Protein AF-A0A9Q0LF88-F1 (afdb_monomer_lite)

Structure (mmCIF, N/CA/C/O backbone):
data_AF-A0A9Q0LF88-F1
#
_entry.id   AF-A0A9Q0LF88-F1
#
loop_
_atom_site.group_PDB
_atom_site.id
_atom_site.type_symbol
_atom_site.label_atom_id
_atom_site.label_alt_id
_atom_site.label_comp_id
_atom_site.label_asym_id
_atom_site.label_entity_id
_atom_site.label_seq_id
_atom_site.pdbx_PDB_ins_code
_atom_site.Cartn_x
_atom_site.Cartn_y
_atom_site.Cartn_z
_atom_site.occupancy
_atom_site.B_iso_or_equiv
_atom_site.auth_seq_id
_atom_site.auth_comp_id
_atom_site.auth_asym_id
_atom_site.auth_atom_id
_atom_site.pdbx_PDB_model_num
ATOM 1 N N . MET A 1 1 ? 42.245 -40.726 -17.531 1.00 39.12 1 MET A N 1
ATOM 2 C CA . MET A 1 1 ? 41.963 -39.572 -16.646 1.00 39.12 1 MET A CA 1
ATOM 3 C C . MET A 1 1 ? 42.494 -38.343 -17.365 1.00 39.12 1 MET A C 1
ATOM 5 O O . MET A 1 1 ? 43.700 -38.264 -17.501 1.00 39.12 1 MET A O 1
ATOM 9 N N . GLN A 1 2 ? 41.727 -37.448 -17.981 1.00 46.88 2 GLN A N 1
ATOM 10 C CA . GLN A 1 2 ? 40.385 -36.903 -17.725 1.00 46.88 2 GLN A CA 1
ATOM 11 C C . GLN A 1 2 ? 39.626 -36.895 -19.078 1.00 46.88 2 GLN A C 1
ATOM 13 O O . GLN A 1 2 ? 40.116 -36.323 -20.041 1.00 46.88 2 GLN A O 1
ATOM 18 N N . PHE A 1 3 ? 38.680 -37.799 -19.339 1.00 40.72 3 PHE A N 1
ATOM 19 C CA . PHE A 1 3 ? 37.224 -37.593 -19.233 1.00 40.72 3 PHE A CA 1
ATOM 20 C C . PHE A 1 3 ? 36.725 -36.155 -19.499 1.00 40.72 3 PHE A C 1
ATOM 22 O O . PHE A 1 3 ? 36.744 -35.330 -18.598 1.00 40.72 3 PHE A O 1
ATOM 29 N N . LEU A 1 4 ? 36.318 -35.941 -20.760 1.00 36.25 4 LEU A N 1
ATOM 30 C CA . LEU A 1 4 ? 35.064 -35.349 -21.269 1.00 36.25 4 LEU A CA 1
ATOM 31 C C . LEU A 1 4 ? 34.545 -33.995 -20.737 1.00 36.25 4 LEU A C 1
ATOM 33 O O . LEU A 1 4 ? 34.452 -33.743 -19.544 1.00 36.25 4 LEU A O 1
ATOM 37 N N . ASP A 1 5 ? 34.094 -33.199 -21.712 1.00 45.06 5 ASP A N 1
ATOM 38 C CA . ASP A 1 5 ? 33.133 -32.097 -21.633 1.00 45.06 5 ASP A CA 1
ATOM 39 C C . ASP A 1 5 ? 33.536 -30.838 -20.860 1.00 45.06 5 ASP A C 1
ATOM 41 O O . ASP A 1 5 ? 32.973 -30.480 -19.830 1.00 45.06 5 ASP A O 1
ATOM 45 N N . LYS A 1 6 ? 34.349 -30.001 -21.518 1.00 45.09 6 LYS A N 1
ATOM 46 C CA . LYS A 1 6 ? 33.957 -28.587 -21.586 1.00 45.09 6 LYS A CA 1
ATOM 47 C C . LYS A 1 6 ? 32.816 -28.478 -22.591 1.00 45.09 6 LYS A C 1
ATOM 49 O O . LYS A 1 6 ? 33.017 -28.039 -23.721 1.00 45.09 6 LYS A O 1
ATOM 54 N N . ALA A 1 7 ? 31.620 -28.885 -22.174 1.00 43.72 7 ALA A N 1
ATOM 55 C CA . ALA A 1 7 ? 30.432 -28.258 -22.713 1.00 43.72 7 ALA A CA 1
ATOM 56 C C . ALA A 1 7 ? 30.603 -26.769 -22.403 1.00 43.72 7 ALA A C 1
ATOM 58 O O . ALA A 1 7 ? 30.532 -26.341 -21.251 1.00 43.72 7 ALA A O 1
ATOM 59 N N . HIS A 1 8 ? 30.941 -25.990 -23.426 1.00 46.81 8 HIS A N 1
ATOM 60 C CA . HIS A 1 8 ? 30.653 -24.573 -23.408 1.00 46.81 8 HIS A CA 1
ATOM 61 C C . HIS A 1 8 ? 29.132 -24.488 -23.316 1.00 46.81 8 HIS A C 1
ATOM 63 O O . HIS A 1 8 ? 28.439 -24.576 -24.324 1.00 46.81 8 HIS A O 1
ATOM 69 N N . VAL A 1 9 ? 28.619 -24.452 -22.089 1.00 48.09 9 VAL A N 1
ATOM 70 C CA . VAL A 1 9 ? 27.259 -24.005 -21.833 1.00 48.09 9 VAL A CA 1
ATOM 71 C C . VAL A 1 9 ? 27.310 -22.520 -22.167 1.00 48.09 9 VAL A C 1
ATOM 73 O O . VAL A 1 9 ? 28.058 -21.801 -21.501 1.00 48.09 9 VAL A O 1
ATOM 76 N N . PRO A 1 10 ? 26.619 -22.049 -23.216 1.00 46.28 10 PRO A N 1
ATOM 77 C CA . PRO A 1 10 ? 26.507 -20.623 -23.434 1.00 46.28 10 PRO A CA 1
ATOM 78 C C . PRO A 1 10 ? 25.761 -20.076 -22.217 1.00 46.28 10 PRO A C 1
ATOM 80 O O . PRO A 1 10 ? 24.571 -20.329 -22.049 1.00 46.28 10 PRO A O 1
ATOM 83 N N . THR A 1 11 ? 26.464 -19.375 -21.331 1.00 56.53 11 THR A N 1
ATOM 84 C CA . THR A 1 11 ? 25.844 -18.654 -20.208 1.00 56.53 11 THR A CA 1
ATOM 85 C C . THR A 1 11 ? 25.140 -17.379 -20.684 1.00 56.53 11 THR A C 1
ATOM 87 O O . THR A 1 11 ? 24.628 -16.615 -19.878 1.00 56.53 11 THR A O 1
ATOM 90 N N . GLU A 1 12 ? 25.095 -17.141 -21.994 1.00 48.16 12 GLU A N 1
ATOM 91 C CA . GLU A 1 12 ? 24.442 -15.991 -22.598 1.00 48.16 12 GLU A CA 1
ATOM 92 C C . GLU A 1 12 ? 23.398 -16.467 -23.604 1.00 48.16 12 GLU A C 1
ATOM 94 O O . GLU A 1 12 ? 23.685 -16.742 -24.769 1.00 48.16 12 GLU A O 1
ATOM 99 N N . ILE A 1 13 ? 22.138 -16.481 -23.167 1.00 53.06 13 ILE A N 1
ATOM 100 C CA . ILE A 1 13 ? 21.090 -15.987 -24.055 1.00 53.06 13 ILE A CA 1
ATOM 101 C C . ILE A 1 13 ? 21.292 -14.472 -24.071 1.00 53.06 13 ILE A C 1
ATOM 103 O O . ILE A 1 13 ? 20.820 -13.760 -23.187 1.00 53.06 13 ILE A O 1
ATOM 107 N N . GLN A 1 14 ? 22.080 -13.995 -25.034 1.00 47.34 14 GLN A N 1
ATOM 108 C CA . GLN A 1 14 ? 22.302 -12.576 -25.283 1.00 47.34 14 GLN A CA 1
ATOM 109 C C . GLN A 1 14 ? 20.949 -11.927 -25.618 1.00 47.34 14 GLN A C 1
ATOM 111 O O . GLN A 1 14 ? 20.488 -11.983 -26.756 1.00 47.34 14 GLN A O 1
ATOM 116 N N . GLY A 1 15 ? 20.274 -11.381 -24.601 1.00 45.09 15 GLY A N 1
ATOM 117 C CA . GLY A 1 15 ? 19.007 -10.670 -24.772 1.00 45.09 15 GLY A CA 1
ATOM 118 C C . GLY A 1 15 ? 18.140 -10.445 -23.528 1.00 45.09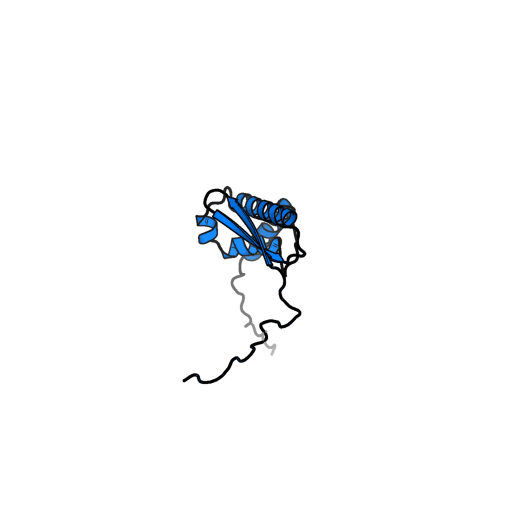 15 GLY A C 1
ATOM 119 O O . GLY A 1 15 ? 17.232 -9.630 -23.628 1.00 45.09 15 GLY A O 1
ATOM 120 N N . TRP A 1 16 ? 18.366 -11.120 -22.389 1.00 46.19 16 TRP A N 1
ATOM 121 C CA . TRP A 1 16 ? 17.401 -11.077 -21.267 1.00 46.19 16 TRP A CA 1
ATOM 122 C C . TRP A 1 16 ? 18.022 -11.125 -19.860 1.00 46.19 16 TRP A C 1
ATOM 124 O O . TRP A 1 16 ? 17.544 -11.857 -18.997 1.00 46.19 16 TRP A O 1
ATOM 134 N N . THR A 1 17 ? 19.073 -10.354 -19.584 1.00 55.44 17 THR A N 1
ATOM 135 C CA . THR A 1 17 ? 19.369 -9.981 -18.190 1.00 55.44 17 THR A CA 1
ATOM 136 C C . THR A 1 17 ? 18.788 -8.596 -17.968 1.00 55.44 17 THR A C 1
ATOM 138 O O . THR A 1 17 ? 19.468 -7.594 -18.164 1.00 55.44 17 THR A O 1
ATOM 141 N N . THR A 1 18 ? 17.495 -8.518 -17.662 1.00 64.19 18 THR A N 1
ATOM 142 C CA . THR A 1 18 ? 16.939 -7.277 -17.124 1.00 64.19 18 THR A CA 1
ATOM 143 C C . THR A 1 18 ? 17.658 -7.022 -15.806 1.00 64.19 18 THR A C 1
ATOM 145 O O . THR A 1 18 ? 17.646 -7.874 -14.914 1.00 64.19 18 THR A O 1
ATOM 148 N N . ASP A 1 19 ? 18.376 -5.907 -15.721 1.00 85.38 19 ASP A N 1
ATOM 149 C CA . ASP A 1 19 ? 19.097 -5.518 -14.517 1.00 85.38 19 ASP A CA 1
ATOM 150 C C . ASP A 1 19 ? 18.064 -5.162 -13.439 1.00 85.38 19 ASP A C 1
ATOM 152 O O . ASP A 1 19 ? 17.531 -4.058 -13.389 1.00 85.38 19 ASP A O 1
ATOM 156 N N . ILE A 1 20 ? 17.733 -6.128 -12.585 1.00 90.56 20 ILE A N 1
ATOM 157 C CA . ILE A 1 20 ? 16.769 -5.946 -11.498 1.00 90.56 20 ILE A CA 1
ATOM 158 C C . ILE A 1 20 ? 17.424 -5.168 -10.353 1.00 90.56 20 ILE A C 1
ATOM 160 O O . ILE A 1 20 ? 18.556 -5.450 -9.951 1.00 90.56 20 ILE A O 1
ATOM 164 N N . LYS A 1 21 ? 16.683 -4.224 -9.772 1.00 93.12 21 LYS A N 1
ATOM 165 C CA . LYS A 1 21 ? 17.087 -3.432 -8.608 1.00 93.12 21 LYS A CA 1
ATOM 166 C C . LYS A 1 21 ? 16.164 -3.697 -7.422 1.00 93.12 21 LYS A C 1
ATOM 168 O O . LYS A 1 21 ? 14.958 -3.879 -7.578 1.00 93.12 21 LYS A O 1
ATOM 173 N N . PHE A 1 22 ? 16.736 -3.667 -6.220 1.00 95.75 22 PHE A N 1
ATOM 174 C CA . PHE A 1 22 ? 15.994 -3.715 -4.962 1.00 95.75 22 PHE A CA 1
ATOM 175 C C . PHE A 1 22 ? 15.956 -2.321 -4.351 1.00 95.75 22 PHE A C 1
ATOM 177 O O . PHE A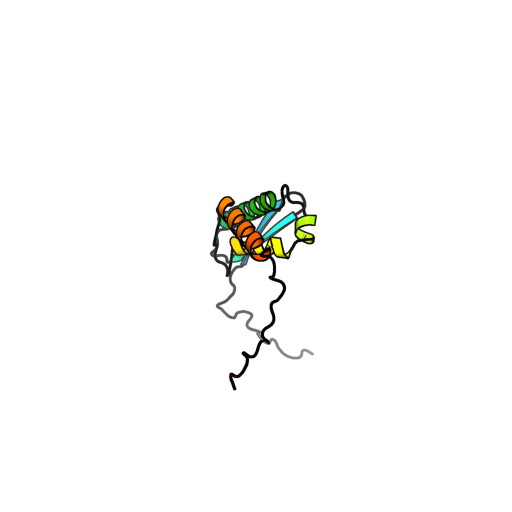 1 22 ? 17.001 -1.750 -4.034 1.00 95.75 22 PHE A O 1
ATOM 184 N N . VAL A 1 23 ? 14.756 -1.794 -4.149 1.00 97.31 23 VAL A N 1
ATOM 185 C CA . VAL A 1 23 ? 14.531 -0.528 -3.454 1.00 97.31 23 VAL A CA 1
ATOM 186 C C . VAL A 1 23 ? 13.837 -0.841 -2.147 1.00 97.31 23 VAL A C 1
ATOM 188 O O . VAL A 1 23 ? 12.813 -1.515 -2.134 1.00 97.31 23 VAL A O 1
ATOM 191 N N . TYR A 1 24 ? 14.396 -0.386 -1.032 1.00 98.06 24 TYR A N 1
ATOM 192 C CA . TYR A 1 24 ? 13.833 -0.693 0.274 1.00 98.06 24 TYR A CA 1
ATOM 193 C C . TYR A 1 24 ? 13.923 0.474 1.244 1.00 98.06 24 TYR A C 1
ATOM 195 O O . TYR A 1 24 ? 14.799 1.334 1.140 1.00 98.06 24 TYR A O 1
ATOM 203 N N . ARG A 1 25 ? 13.020 0.478 2.225 1.00 97.94 25 ARG A N 1
ATOM 204 C CA . ARG A 1 25 ? 13.015 1.426 3.341 1.00 97.94 25 ARG A CA 1
ATOM 205 C C . ARG A 1 25 ? 12.652 0.707 4.636 1.00 97.94 25 ARG A C 1
ATOM 207 O O . ARG A 1 25 ? 11.819 -0.197 4.649 1.00 97.94 25 ARG A O 1
ATOM 214 N N . HIS A 1 26 ? 13.318 1.104 5.715 1.00 97.00 26 HIS A N 1
ATOM 215 C CA . HIS A 1 26 ? 13.103 0.562 7.051 1.00 97.00 26 HIS A CA 1
ATOM 216 C C . HIS A 1 26 ? 12.168 1.476 7.851 1.00 97.00 26 HIS A C 1
ATOM 218 O O . HIS A 1 26 ? 12.451 2.668 7.975 1.00 97.00 26 HIS A O 1
ATOM 224 N N . PHE A 1 27 ? 11.097 0.914 8.411 1.00 95.50 27 PHE A N 1
ATOM 225 C CA . PHE A 1 27 ? 10.140 1.599 9.280 1.00 95.50 27 PHE A CA 1
ATOM 226 C C . PHE A 1 27 ? 9.988 0.816 10.582 1.00 95.50 27 PHE A C 1
ATOM 228 O O . PHE A 1 27 ? 9.501 -0.311 10.570 1.00 95.50 27 PHE A O 1
ATOM 235 N N . ALA A 1 28 ? 10.399 1.421 11.699 1.00 92.81 28 ALA A N 1
ATOM 236 C CA . ALA A 1 28 ? 10.428 0.800 13.025 1.00 92.81 28 ALA A CA 1
ATOM 237 C C . ALA A 1 28 ? 11.163 -0.557 13.055 1.00 92.81 28 ALA A C 1
ATOM 239 O O . ALA A 1 28 ? 12.379 -0.581 13.226 1.00 92.81 28 ALA A O 1
ATOM 240 N N . THR A 1 29 ? 10.427 -1.656 12.920 1.00 92.94 29 THR A N 1
ATOM 241 C CA . THR A 1 29 ? 10.871 -3.061 12.971 1.00 92.94 29 THR A CA 1
ATOM 242 C C . THR A 1 29 ? 10.724 -3.774 11.618 1.00 92.94 29 THR A C 1
ATOM 244 O O . THR A 1 29 ? 11.108 -4.938 11.490 1.00 92.94 29 THR A O 1
ATOM 247 N N . LEU A 1 30 ? 10.165 -3.100 10.605 1.00 94.88 30 LEU A N 1
ATOM 248 C CA . LEU A 1 30 ? 9.790 -3.665 9.312 1.00 94.88 30 LEU A CA 1
ATOM 249 C C . LEU A 1 30 ? 10.657 -3.122 8.173 1.00 94.88 30 LEU A C 1
ATOM 251 O O . LEU A 1 30 ? 10.966 -1.931 8.096 1.00 94.88 30 LEU A O 1
ATOM 255 N N . TYR A 1 31 ? 10.990 -4.003 7.230 1.00 96.94 31 TYR A N 1
ATOM 256 C CA . TYR A 1 31 ? 11.590 -3.638 5.949 1.00 96.94 31 TYR A CA 1
ATOM 257 C C . TYR A 1 31 ? 10.560 -3.788 4.834 1.00 96.94 31 TYR A C 1
ATOM 259 O O . TYR A 1 31 ? 10.055 -4.883 4.596 1.00 96.94 31 TYR A O 1
ATOM 267 N N . PHE A 1 32 ? 10.306 -2.697 4.115 1.00 97.19 32 PHE A N 1
ATOM 268 C CA . PHE A 1 32 ? 9.491 -2.692 2.904 1.00 97.19 32 PHE A CA 1
ATOM 269 C C . PHE A 1 32 ? 10.430 -2.719 1.706 1.00 97.19 32 PHE A C 1
ATOM 271 O O . PHE A 1 32 ? 11.296 -1.851 1.599 1.00 97.19 32 PHE A O 1
ATOM 278 N N . ILE A 1 33 ? 10.298 -3.732 0.848 1.00 97.38 33 ILE A N 1
ATOM 279 C CA . ILE A 1 33 ? 11.224 -4.007 -0.257 1.00 97.38 33 ILE A CA 1
ATOM 280 C C . ILE A 1 33 ? 10.420 -4.150 -1.544 1.00 97.38 33 ILE A C 1
ATOM 282 O O . ILE A 1 33 ? 9.546 -5.008 -1.637 1.00 97.38 33 ILE A O 1
ATOM 286 N N . PHE A 1 34 ? 10.734 -3.322 -2.532 1.00 96.50 34 PHE A N 1
ATOM 287 C CA . PHE A 1 34 ? 10.187 -3.382 -3.880 1.00 96.50 34 PHE A CA 1
ATOM 288 C C . PHE A 1 34 ? 11.286 -3.833 -4.840 1.00 96.50 34 PHE A C 1
ATOM 290 O O . PHE A 1 34 ? 12.448 -3.430 -4.727 1.00 96.50 34 PHE A O 1
ATOM 297 N N . VAL A 1 35 ? 10.908 -4.690 -5.784 1.00 95.50 35 VAL A N 1
ATOM 298 C CA . VAL A 1 35 ? 11.791 -5.208 -6.829 1.00 95.50 35 VAL A CA 1
ATOM 299 C C . VAL A 1 35 ? 11.368 -4.561 -8.136 1.00 95.50 35 VAL A C 1
ATOM 301 O O . VAL A 1 35 ? 10.230 -4.737 -8.561 1.00 95.50 35 VAL A O 1
ATOM 304 N N . ILE A 1 36 ? 12.267 -3.793 -8.742 1.00 94.75 36 ILE A N 1
ATOM 305 C CA . ILE A 1 36 ? 11.979 -2.998 -9.938 1.00 94.75 36 ILE A CA 1
ATOM 306 C C . ILE A 1 36 ? 12.976 -3.318 -11.047 1.00 94.75 36 ILE A C 1
ATOM 308 O O . ILE A 1 36 ? 14.077 -3.808 -10.782 1.00 94.75 36 ILE A O 1
ATOM 312 N N . ASP A 1 37 ? 12.603 -3.031 -12.289 1.00 93.12 37 ASP A N 1
ATOM 313 C CA . ASP A 1 37 ? 13.552 -3.068 -13.399 1.00 93.12 37 ASP A CA 1
ATOM 314 C C . ASP A 1 37 ? 14.475 -1.839 -13.371 1.00 93.12 37 ASP A C 1
ATOM 316 O O . ASP A 1 37 ? 14.158 -0.789 -12.810 1.00 93.12 37 ASP A O 1
ATOM 320 N N . SER A 1 38 ? 15.629 -1.959 -14.013 1.00 90.94 38 SER A N 1
ATOM 321 C CA . SER A 1 38 ? 16.607 -0.896 -14.221 1.00 90.94 38 SER A CA 1
ATOM 322 C C . SER A 1 38 ? 16.048 0.367 -14.872 1.00 90.94 38 SER A C 1
ATOM 324 O O . SER A 1 38 ? 16.617 1.439 -14.647 1.00 90.94 38 SER A O 1
ATOM 326 N N . SER A 1 39 ? 14.962 0.249 -15.646 1.00 91.94 39 SER A N 1
ATOM 327 C CA . SER A 1 39 ? 14.259 1.371 -16.272 1.00 91.94 39 SER A CA 1
ATOM 328 C C . SER A 1 39 ? 13.481 2.237 -15.284 1.00 91.94 39 SER A C 1
ATOM 330 O O . SER A 1 39 ? 13.188 3.390 -15.597 1.00 91.94 39 SER A O 1
ATOM 332 N N . GLU A 1 40 ? 13.133 1.697 -14.117 1.00 94.12 40 GLU A N 1
ATOM 333 C CA . GLU A 1 40 ? 12.326 2.390 -13.122 1.00 94.12 40 GLU A CA 1
ATOM 334 C C . GLU A 1 40 ? 13.168 3.304 -12.226 1.00 94.12 40 GLU A C 1
ATOM 336 O O . GLU A 1 40 ? 14.360 3.092 -11.978 1.00 94.12 40 GLU A O 1
ATOM 341 N N . SER A 1 41 ? 12.520 4.349 -11.712 1.00 95.44 41 SER A N 1
ATOM 342 C CA . SER A 1 41 ? 13.158 5.311 -10.815 1.00 95.44 41 SER A CA 1
ATOM 343 C C . SER A 1 41 ? 13.207 4.783 -9.383 1.00 95.44 41 SER A C 1
ATOM 345 O O . SER A 1 41 ? 12.172 4.530 -8.760 1.00 95.44 41 SER A O 1
ATOM 347 N N . GLU A 1 42 ? 14.411 4.706 -8.813 1.00 96.44 42 GLU A N 1
ATOM 348 C CA . GLU A 1 42 ? 14.609 4.338 -7.406 1.00 96.44 42 GLU A CA 1
ATOM 349 C C . GLU A 1 42 ? 13.946 5.348 -6.459 1.00 96.44 42 GLU A C 1
ATOM 351 O O . GLU A 1 42 ? 13.319 4.953 -5.479 1.00 96.44 42 GLU A O 1
ATOM 356 N N . LEU A 1 43 ? 14.034 6.649 -6.770 1.00 97.06 43 LEU A 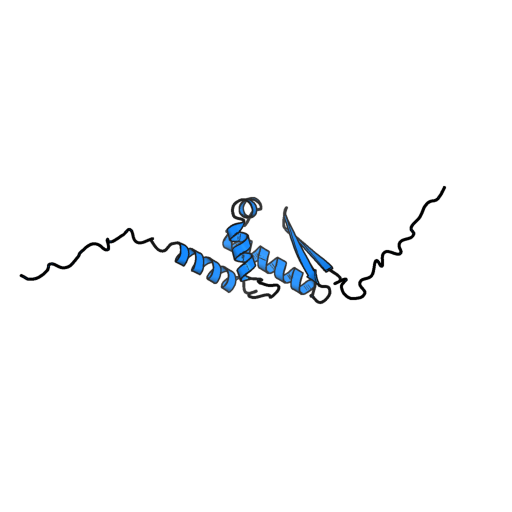N 1
ATOM 357 C CA . LEU A 1 43 ? 13.407 7.710 -5.974 1.00 97.06 43 LEU A CA 1
ATOM 358 C C . LEU A 1 43 ? 11.879 7.646 -6.056 1.00 97.06 43 LEU A C 1
ATOM 360 O O . LEU A 1 43 ? 11.217 7.721 -5.028 1.00 97.06 43 LEU A O 1
ATOM 364 N N . GLY A 1 44 ? 11.325 7.423 -7.254 1.00 96.50 44 GLY A N 1
ATOM 365 C CA . GLY A 1 44 ? 9.877 7.253 -7.420 1.00 96.50 44 GLY A CA 1
ATOM 366 C C . GLY A 1 44 ? 9.353 6.026 -6.670 1.00 96.50 44 GLY A C 1
ATOM 367 O O . GLY A 1 44 ? 8.311 6.084 -6.026 1.00 96.50 44 GLY A O 1
ATOM 368 N N . THR A 1 45 ? 10.125 4.939 -6.667 1.00 97.38 45 THR A N 1
ATOM 369 C CA . THR A 1 45 ? 9.799 3.726 -5.904 1.00 97.38 45 THR A CA 1
ATOM 370 C C . THR A 1 45 ? 9.892 3.961 -4.393 1.00 97.38 45 THR A C 1
ATOM 372 O O . THR A 1 45 ? 9.058 3.472 -3.637 1.00 97.38 45 THR A O 1
AT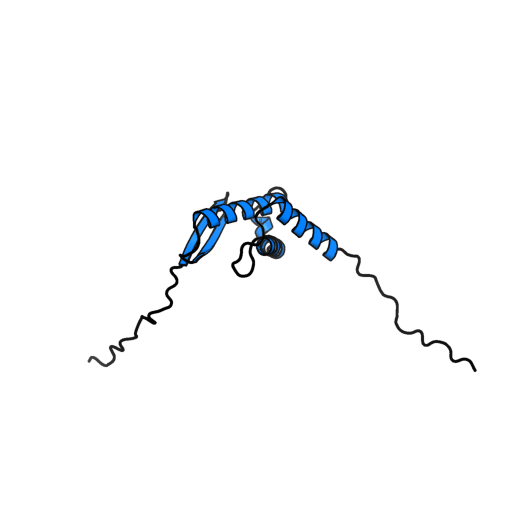OM 375 N N . LEU A 1 46 ? 10.875 4.739 -3.929 1.00 98.06 46 LEU A N 1
ATOM 376 C CA . LEU A 1 46 ? 10.990 5.136 -2.523 1.00 98.06 46 LEU A CA 1
ATOM 377 C C . LEU A 1 46 ? 9.810 5.997 -2.053 1.00 98.06 46 LEU A C 1
ATOM 379 O O . LEU A 1 46 ? 9.369 5.831 -0.914 1.00 98.06 46 LEU A O 1
ATOM 383 N N . ASP A 1 47 ? 9.310 6.893 -2.903 1.00 97.75 47 ASP A N 1
ATOM 384 C CA . ASP A 1 47 ? 8.115 7.693 -2.615 1.00 97.75 47 ASP A CA 1
ATOM 385 C C . ASP A 1 47 ? 6.856 6.819 -2.613 1.00 97.75 47 ASP A C 1
ATOM 387 O O . ASP A 1 47 ? 6.011 6.951 -1.732 1.00 97.75 47 ASP A O 1
ATOM 391 N N . LEU A 1 48 ? 6.767 5.843 -3.518 1.00 97.62 48 LEU A N 1
ATOM 392 C CA . LEU A 1 48 ? 5.665 4.883 -3.542 1.00 97.62 48 LEU A CA 1
ATOM 393 C C . LEU A 1 48 ? 5.624 4.005 -2.282 1.00 97.62 48 LEU A C 1
ATOM 395 O O . LEU A 1 48 ? 4.555 3.800 -1.710 1.00 97.62 48 LEU A O 1
ATOM 399 N N . ILE A 1 49 ? 6.786 3.551 -1.796 1.00 98.06 49 ILE A N 1
ATOM 400 C CA . ILE A 1 49 ? 6.896 2.863 -0.501 1.00 98.06 49 ILE A CA 1
ATOM 401 C C . ILE A 1 49 ? 6.394 3.767 0.636 1.00 98.06 49 ILE A C 1
ATOM 403 O O . ILE A 1 49 ? 5.710 3.283 1.534 1.00 98.06 49 ILE A O 1
ATOM 407 N N . GLN A 1 50 ? 6.704 5.069 0.608 1.00 97.56 50 GLN A N 1
ATOM 408 C CA . GLN A 1 50 ? 6.218 6.012 1.620 1.00 97.56 50 GLN A CA 1
ATOM 409 C C . GLN A 1 50 ? 4.690 6.116 1.601 1.00 97.56 50 GLN A C 1
ATOM 411 O O . GLN A 1 50 ? 4.068 5.949 2.646 1.00 97.56 50 GLN A O 1
ATOM 416 N N . VAL A 1 51 ? 4.094 6.329 0.425 1.00 98.12 51 VAL A N 1
ATOM 417 C CA . VAL A 1 51 ? 2.632 6.403 0.265 1.00 98.12 51 VAL A CA 1
ATOM 418 C C . VAL A 1 51 ? 1.965 5.111 0.740 1.00 98.12 51 VAL A C 1
ATOM 420 O O . VAL A 1 51 ? 0.919 5.166 1.385 1.00 98.12 51 VAL A O 1
ATOM 423 N N . PHE A 1 52 ? 2.577 3.951 0.481 1.00 98.25 52 PHE A N 1
ATOM 424 C CA . PHE A 1 52 ? 2.029 2.664 0.909 1.00 98.25 52 PHE A CA 1
ATOM 425 C C . PHE A 1 52 ? 2.008 2.550 2.430 1.00 98.25 52 PHE A C 1
ATOM 427 O O . PHE A 1 52 ? 0.973 2.231 3.010 1.00 98.25 52 PHE A O 1
ATOM 434 N N . VAL A 1 53 ? 3.119 2.879 3.089 1.00 97.62 53 VAL A N 1
ATOM 435 C CA . VAL A 1 53 ? 3.203 2.833 4.553 1.00 97.62 53 VAL A CA 1
ATOM 436 C C . VAL A 1 53 ? 2.281 3.864 5.207 1.00 97.62 53 VAL A C 1
ATOM 438 O O . VAL A 1 53 ? 1.625 3.536 6.190 1.00 97.62 53 VAL A O 1
ATOM 441 N N . GLU A 1 54 ? 2.158 5.072 4.654 1.00 98.00 54 GLU A N 1
ATOM 442 C CA . GLU A 1 54 ? 1.216 6.082 5.161 1.00 98.00 54 GLU A CA 1
ATOM 443 C C . GLU A 1 54 ? -0.250 5.664 4.980 1.00 98.00 54 GLU A C 1
ATOM 445 O O . GLU A 1 54 ? -1.080 5.930 5.850 1.00 98.00 54 GLU A O 1
ATOM 450 N N . SER A 1 55 ? -0.571 4.981 3.878 1.00 98.00 55 SER A N 1
ATOM 451 C CA . SER A 1 55 ? -1.910 4.428 3.651 1.00 98.00 55 SER A CA 1
ATOM 452 C C . SER A 1 55 ? -2.218 3.313 4.652 1.00 98.00 55 SER A C 1
ATOM 454 O O . SER A 1 55 ? -3.303 3.293 5.229 1.00 98.00 55 SER A O 1
ATOM 456 N N . LEU A 1 56 ? -1.255 2.421 4.918 1.00 97.81 56 LEU A N 1
ATOM 457 C CA . LEU A 1 56 ? -1.388 1.388 5.948 1.00 97.81 56 LEU A CA 1
ATOM 458 C C . LEU A 1 56 ? -1.615 2.001 7.335 1.00 97.81 56 LEU A C 1
ATOM 460 O O . LEU A 1 56 ? -2.523 1.577 8.043 1.00 97.81 56 LEU A O 1
ATOM 464 N N . ASP A 1 57 ? -0.829 3.012 7.707 1.00 97.12 57 ASP A N 1
ATOM 465 C CA . ASP A 1 57 ? -0.921 3.663 9.017 1.00 97.12 57 ASP A CA 1
ATOM 466 C C . ASP A 1 57 ? -2.289 4.310 9.269 1.00 97.12 57 ASP A C 1
ATOM 468 O O . ASP A 1 57 ? -2.844 4.189 10.363 1.00 97.12 57 ASP A O 1
ATOM 472 N N . GLN A 1 58 ? -2.873 4.933 8.240 1.00 96.94 58 GLN A N 1
ATOM 473 C CA . GLN A 1 58 ? -4.209 5.523 8.334 1.00 96.94 58 GLN A CA 1
ATOM 474 C C . GLN A 1 58 ? -5.318 4.465 8.365 1.00 96.94 58 GLN A C 1
ATOM 476 O O . GLN A 1 58 ? -6.234 4.582 9.173 1.00 96.94 58 GLN A O 1
ATOM 481 N N . ILE A 1 59 ? -5.238 3.420 7.533 1.00 95.94 59 ILE A N 1
ATOM 482 C CA . ILE A 1 59 ? -6.295 2.395 7.423 1.00 95.94 59 ILE A CA 1
ATOM 483 C C . ILE A 1 59 ? -6.334 1.461 8.644 1.00 95.94 59 ILE A C 1
ATOM 485 O O . ILE A 1 59 ? -7.403 0.966 9.011 1.00 95.94 59 ILE A O 1
ATOM 489 N N . PHE A 1 60 ? -5.184 1.207 9.275 1.00 95.81 60 PHE A N 1
ATOM 490 C CA . PHE A 1 60 ? -5.082 0.411 10.504 1.00 95.81 60 PHE A CA 1
ATOM 491 C C . PHE A 1 60 ? -5.084 1.255 11.790 1.00 95.81 60 PHE A C 1
ATOM 493 O O . PHE A 1 60 ? -4.999 0.685 12.872 1.00 95.81 60 PHE A O 1
ATOM 500 N N . GLU A 1 61 ? -5.223 2.582 11.690 1.00 95.12 61 GLU A N 1
ATOM 501 C CA . GLU A 1 61 ? -5.253 3.515 12.826 1.00 95.12 61 GLU A CA 1
ATOM 502 C C . GLU A 1 61 ? -4.045 3.365 13.781 1.00 95.12 61 GLU A C 1
ATOM 504 O O . GLU A 1 61 ? -4.205 3.060 14.965 1.00 95.12 61 GLU A O 1
ATOM 509 N N . ASN A 1 62 ? -2.839 3.683 13.292 1.00 92.75 62 ASN A N 1
ATOM 510 C CA . ASN A 1 62 ? -1.5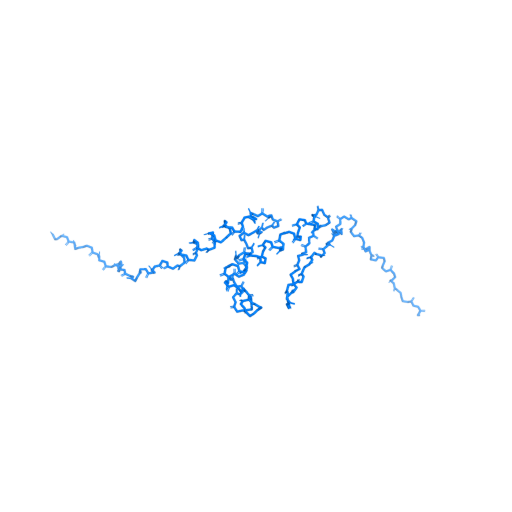24 3.418 13.911 1.00 92.75 62 ASN A CA 1
ATOM 511 C C . ASN A 1 62 ? -1.071 1.967 13.716 1.00 92.75 62 ASN A C 1
ATOM 513 O O . ASN A 1 62 ? -1.061 1.160 14.650 1.00 92.75 62 ASN A O 1
ATOM 517 N N . VAL A 1 63 ? -0.675 1.655 12.483 1.00 95.38 63 VAL A N 1
ATOM 518 C CA . VAL A 1 63 ? -0.339 0.290 12.070 1.00 95.38 63 VAL A CA 1
ATOM 519 C C . VAL A 1 63 ? 0.820 -0.287 12.883 1.00 95.38 63 VAL A C 1
ATOM 521 O O . VAL A 1 63 ? 1.832 0.373 13.133 1.00 95.38 63 VAL A O 1
ATOM 524 N N . CYS A 1 64 ? 0.715 -1.564 13.242 1.00 95.06 64 CYS A N 1
ATOM 525 C CA . CYS A 1 64 ? 1.826 -2.335 13.780 1.00 95.06 64 CYS A CA 1
ATOM 526 C C . CYS A 1 64 ? 2.115 -3.589 12.943 1.00 95.06 64 CYS A C 1
ATOM 528 O O . CYS A 1 64 ? 1.311 -4.050 12.136 1.00 95.06 64 CYS A O 1
ATOM 530 N N . GLU A 1 65 ? 3.290 -4.180 13.146 1.00 95.06 65 GLU A N 1
ATOM 531 C CA . GLU A 1 65 ? 3.712 -5.410 12.462 1.00 95.06 65 GLU A CA 1
ATOM 532 C C . GLU A 1 65 ? 2.727 -6.580 12.598 1.00 95.06 65 GLU A C 1
ATOM 534 O O . GLU A 1 65 ? 2.583 -7.374 11.668 1.00 95.06 65 GLU A O 1
ATOM 539 N N . LEU A 1 66 ? 2.024 -6.680 13.732 1.00 95.69 66 LEU A N 1
ATOM 540 C CA . LEU A 1 66 ? 1.032 -7.728 13.953 1.00 95.69 66 LEU A CA 1
ATOM 541 C C . LEU A 1 66 ? -0.187 -7.541 13.049 1.00 95.69 66 LEU A C 1
ATOM 543 O O . LEU A 1 66 ? -0.701 -8.539 12.549 1.00 95.69 66 LEU A O 1
ATOM 547 N N . ASP A 1 67 ? -0.606 -6.304 12.771 1.00 96.12 67 ASP A N 1
ATOM 548 C CA . ASP A 1 67 ? -1.738 -6.039 11.877 1.00 96.12 67 ASP A CA 1
ATOM 549 C C . ASP A 1 67 ? -1.457 -6.575 10.472 1.00 96.12 67 ASP A C 1
ATOM 551 O O . ASP A 1 67 ? -2.307 -7.233 9.871 1.00 96.12 67 ASP A O 1
ATOM 555 N N . LEU A 1 68 ? -0.225 -6.392 9.986 1.00 96.06 68 LEU A N 1
ATOM 556 C CA . LEU A 1 68 ? 0.196 -6.902 8.680 1.00 96.06 68 LEU A CA 1
ATOM 557 C C . LEU A 1 68 ? 0.249 -8.437 8.634 1.00 96.06 68 LEU A C 1
ATOM 559 O O . LEU A 1 68 ? -0.012 -9.036 7.593 1.00 96.06 68 LEU A O 1
ATOM 563 N N . ILE A 1 69 ? 0.577 -9.080 9.759 1.00 95.56 69 ILE A N 1
ATOM 564 C CA . ILE A 1 69 ? 0.625 -10.544 9.882 1.00 95.56 69 ILE A CA 1
ATOM 565 C C . ILE A 1 69 ? -0.785 -11.143 9.971 1.00 95.56 69 ILE A C 1
ATOM 567 O O . ILE A 1 69 ? -1.038 -12.199 9.389 1.00 95.56 69 ILE A O 1
ATOM 571 N N . PHE A 1 70 ? -1.697 -10.503 10.706 1.00 96.88 70 PHE A N 1
ATOM 572 C CA . PHE A 1 70 ? -3.048 -11.021 10.940 1.00 96.88 70 PHE A CA 1
ATOM 573 C C . PHE A 1 70 ? -4.053 -10.637 9.849 1.00 96.88 70 PHE A C 1
ATOM 575 O O . PHE A 1 70 ? -5.051 -11.340 9.684 1.00 96.88 70 PHE A O 1
ATOM 582 N N . HIS A 1 71 ? -3.785 -9.580 9.076 1.00 95.88 71 HIS A N 1
ATOM 583 C CA . HIS A 1 71 ? -4.660 -9.099 8.004 1.00 95.88 71 HIS A CA 1
ATOM 584 C C . HIS A 1 71 ? -3.957 -8.993 6.637 1.00 95.88 71 HIS A C 1
ATOM 586 O O . HIS A 1 71 ? -4.072 -7.959 5.972 1.00 95.88 71 HIS A O 1
ATOM 592 N N . PRO A 1 72 ? -3.270 -10.051 6.159 1.00 96.00 72 PRO A N 1
ATOM 593 C CA . PRO A 1 72 ? -2.505 -9.991 4.914 1.00 96.00 72 PRO A CA 1
ATOM 594 C C . PRO A 1 72 ? -3.390 -9.704 3.695 1.00 96.00 72 PRO A C 1
ATOM 596 O O . PRO A 1 72 ? -2.977 -8.963 2.810 1.00 96.00 72 PRO A O 1
ATOM 599 N N . ASP A 1 73 ? -4.625 -10.215 3.673 1.00 95.62 73 ASP A N 1
ATOM 600 C CA . ASP A 1 73 ? -5.569 -9.971 2.575 1.00 95.62 73 ASP A CA 1
ATOM 601 C C . ASP A 1 73 ? -5.913 -8.481 2.450 1.00 95.62 73 ASP A C 1
ATOM 603 O O . ASP A 1 73 ? -5.963 -7.942 1.346 1.00 95.62 73 ASP A O 1
ATOM 607 N N . ARG A 1 74 ? -6.082 -7.785 3.584 1.00 95.12 74 ARG A N 1
ATOM 608 C CA . ARG A 1 74 ? -6.361 -6.344 3.596 1.00 95.12 74 ARG A CA 1
ATOM 609 C C . ARG A 1 74 ? -5.145 -5.543 3.141 1.00 95.12 74 ARG A C 1
ATOM 611 O O . ARG A 1 74 ? -5.296 -4.600 2.378 1.00 95.12 74 ARG A O 1
ATOM 618 N N . VAL A 1 75 ? -3.942 -5.939 3.561 1.00 97.19 75 VAL A N 1
ATOM 619 C CA . VAL A 1 75 ? -2.686 -5.310 3.119 1.00 97.19 75 VAL A CA 1
ATOM 620 C C . VAL A 1 75 ? -2.496 -5.454 1.610 1.00 97.19 75 VAL A C 1
ATOM 622 O O . VAL A 1 75 ? -2.186 -4.469 0.942 1.00 97.19 75 VAL A O 1
ATOM 625 N N . MET A 1 76 ? -2.712 -6.656 1.067 1.00 95.81 76 MET A N 1
ATOM 626 C CA . MET A 1 76 ? -2.637 -6.897 -0.376 1.00 95.81 76 MET A CA 1
ATOM 627 C C . MET A 1 76 ? -3.685 -6.085 -1.131 1.00 95.81 76 MET A C 1
ATOM 629 O O . MET A 1 76 ? -3.371 -5.485 -2.147 1.00 95.81 76 MET A O 1
ATOM 633 N N . TYR A 1 77 ? -4.901 -5.988 -0.598 1.00 95.69 77 TYR A N 1
ATOM 634 C CA . TYR A 1 77 ? -5.957 -5.191 -1.208 1.00 95.69 77 TYR A CA 1
ATOM 635 C C . TYR A 1 77 ? -5.638 -3.681 -1.233 1.00 95.69 77 TYR A C 1
ATOM 637 O O . TYR A 1 77 ? -5.887 -3.003 -2.232 1.00 95.69 77 TYR A O 1
ATOM 645 N N . ILE A 1 78 ? -5.021 -3.147 -0.172 1.00 97.00 78 ILE A N 1
ATOM 646 C CA . ILE A 1 78 ? -4.495 -1.771 -0.163 1.00 97.00 78 ILE A CA 1
ATOM 647 C C . ILE A 1 78 ? -3.402 -1.614 -1.229 1.00 97.00 78 ILE A C 1
ATOM 649 O O . ILE A 1 78 ? -3.403 -0.630 -1.966 1.00 97.00 78 ILE A O 1
ATOM 653 N N . LEU A 1 79 ? -2.490 -2.586 -1.346 1.00 97.25 79 LEU A N 1
ATOM 654 C CA . LEU A 1 79 ? -1.434 -2.564 -2.358 1.00 97.25 79 LEU A CA 1
ATOM 655 C C . LEU A 1 79 ? -2.002 -2.611 -3.786 1.00 97.25 79 LEU A C 1
ATOM 657 O O . LEU A 1 79 ? -1.541 -1.847 -4.629 1.00 97.25 79 LEU A O 1
ATOM 661 N N . ASP A 1 80 ? -3.026 -3.427 -4.044 1.00 95.94 80 ASP A N 1
ATOM 662 C CA . ASP A 1 80 ? -3.686 -3.553 -5.352 1.00 95.94 80 ASP A CA 1
ATOM 663 C C . ASP A 1 80 ? -4.388 -2.258 -5.791 1.00 95.94 80 ASP A C 1
ATOM 665 O O . ASP A 1 80 ? -4.477 -1.975 -6.987 1.00 95.94 80 ASP A O 1
ATOM 669 N N . ASN A 1 81 ? -4.857 -1.445 -4.836 1.00 96.12 81 ASN A N 1
ATOM 670 C CA . ASN A 1 81 ? -5.384 -0.105 -5.116 1.00 96.12 81 ASN A CA 1
ATOM 671 C C . ASN A 1 81 ? -4.288 0.862 -5.585 1.00 96.12 81 ASN A C 1
ATOM 673 O O . ASN A 1 81 ? -4.566 1.803 -6.327 1.00 96.12 81 ASN A O 1
ATOM 677 N N . MET A 1 82 ? -3.042 0.635 -5.169 1.00 97.19 82 MET A N 1
ATOM 678 C CA . MET A 1 82 ? -1.908 1.485 -5.518 1.00 97.19 82 MET A CA 1
ATOM 679 C C . MET A 1 82 ? -1.180 1.009 -6.768 1.00 97.19 82 MET A C 1
ATOM 681 O O . MET A 1 82 ? -0.744 1.828 -7.575 1.00 97.19 82 MET A O 1
ATOM 685 N N . ILE A 1 83 ? -0.993 -0.302 -6.918 1.00 96.38 83 ILE A N 1
ATOM 686 C CA . ILE A 1 83 ? -0.162 -0.905 -7.956 1.00 96.38 83 ILE A CA 1
ATOM 687 C C . ILE A 1 83 ? -0.823 -2.185 -8.435 1.00 96.38 83 ILE A C 1
ATOM 689 O O . ILE A 1 83 ? -1.054 -3.102 -7.655 1.00 96.38 83 ILE A O 1
ATOM 693 N N . ASN A 1 84 ? -1.038 -2.294 -9.741 1.00 94.44 84 ASN A N 1
ATOM 694 C CA . ASN A 1 84 ? -1.541 -3.524 -10.332 1.00 94.44 84 ASN A CA 1
ATOM 695 C C . ASN A 1 84 ? -0.896 -3.768 -11.696 1.00 94.44 84 ASN A C 1
ATOM 69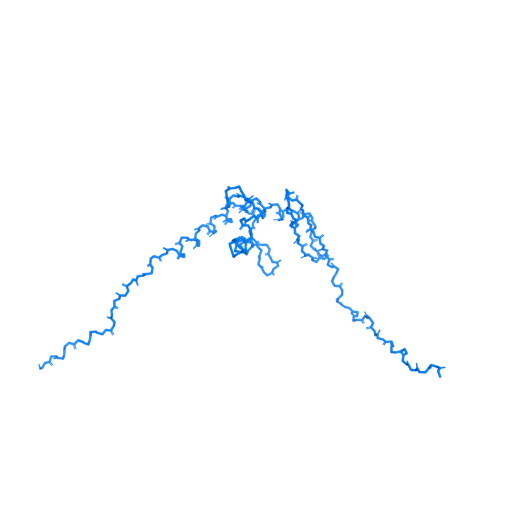7 O O . ASN A 1 84 ? -0.745 -2.854 -12.505 1.00 94.44 84 ASN A O 1
ATOM 701 N N . GLY A 1 85 ? -0.466 -5.006 -11.945 1.00 92.44 85 GLY A N 1
ATOM 702 C CA . GLY A 1 85 ? 0.197 -5.378 -13.198 1.00 92.44 85 GLY A CA 1
ATOM 703 C C . GLY A 1 85 ? 1.491 -4.602 -13.481 1.00 92.44 85 GLY A C 1
ATOM 704 O O . GLY A 1 85 ? 1.857 -4.449 -14.642 1.00 92.44 85 GLY A O 1
ATOM 705 N N . GLY A 1 86 ? 2.161 -4.088 -12.443 1.00 89.19 86 GLY A N 1
ATOM 706 C CA . GLY A 1 86 ? 3.361 -3.251 -12.574 1.00 89.19 86 GLY A CA 1
ATOM 707 C C . GLY A 1 86 ? 3.083 -1.783 -12.914 1.00 89.19 86 GLY A C 1
ATOM 708 O O . GLY A 1 86 ? 4.024 -1.025 -13.120 1.00 89.19 86 GLY A O 1
ATOM 709 N N . LEU A 1 87 ? 1.814 -1.369 -12.962 1.00 94.00 87 LEU A N 1
ATOM 710 C CA . LEU A 1 87 ? 1.416 0.022 -13.154 1.00 94.00 87 LEU A CA 1
ATOM 711 C C . LEU A 1 87 ? 0.992 0.634 -11.826 1.00 94.00 87 LEU A C 1
ATOM 713 O O . LEU A 1 87 ? 0.253 0.013 -11.065 1.00 94.00 87 LEU A O 1
ATOM 717 N N . VAL A 1 88 ? 1.415 1.872 -11.586 1.00 96.25 88 VAL A N 1
ATOM 718 C CA . VAL A 1 88 ? 0.916 2.683 -10.473 1.00 96.25 88 VAL A CA 1
ATOM 719 C C . VAL A 1 88 ? -0.467 3.213 -10.849 1.00 96.25 88 VAL A C 1
ATOM 721 O O . VAL A 1 88 ? -0.619 3.878 -11.875 1.00 96.25 88 VAL A O 1
ATOM 724 N N . LEU A 1 89 ? -1.469 2.885 -10.040 1.00 97.19 89 LEU A N 1
ATOM 725 C CA . LEU A 1 89 ? -2.866 3.262 -10.238 1.00 97.19 89 LEU A CA 1
ATOM 726 C C . LEU A 1 89 ? -3.234 4.513 -9.444 1.00 97.19 89 LEU A C 1
ATOM 728 O O . LEU A 1 89 ? -3.849 5.422 -9.995 1.00 97.19 89 LEU A O 1
ATOM 732 N N . GLU A 1 90 ? -2.843 4.564 -8.171 1.00 97.06 90 GLU A N 1
ATOM 733 C CA . GLU A 1 90 ? -3.194 5.654 -7.267 1.00 97.06 90 GLU A CA 1
ATOM 734 C C . GLU A 1 90 ? -2.038 5.977 -6.316 1.00 97.06 90 GLU A C 1
ATOM 736 O O . GLU A 1 90 ? -1.326 5.093 -5.835 1.00 97.06 90 GLU A O 1
ATOM 741 N N . THR A 1 91 ? -1.862 7.270 -6.048 1.00 97.25 91 THR A N 1
ATOM 742 C CA . THR A 1 91 ? -0.856 7.799 -5.114 1.00 97.25 91 THR A CA 1
ATOM 743 C C . THR A 1 91 ? -1.441 8.787 -4.106 1.00 97.25 91 THR A C 1
ATOM 745 O O . THR A 1 91 ? -0.766 9.138 -3.140 1.00 97.25 91 THR A O 1
ATOM 748 N N . ASP A 1 92 ? -2.677 9.259 -4.308 1.00 97.62 92 ASP A N 1
ATOM 749 C CA . ASP A 1 92 ? -3.379 10.062 -3.310 1.00 97.62 92 ASP A CA 1
ATOM 750 C C . ASP A 1 92 ? -3.950 9.151 -2.219 1.00 97.62 92 ASP A C 1
ATOM 752 O O . ASP A 1 92 ? -4.915 8.413 -2.423 1.00 97.62 92 ASP A O 1
ATOM 756 N N . ILE A 1 93 ? -3.376 9.256 -1.022 1.00 97.44 93 ILE A N 1
ATOM 757 C CA . ILE A 1 93 ? -3.769 8.484 0.162 1.00 97.44 93 ILE A CA 1
ATOM 758 C C . ILE A 1 93 ? -5.268 8.615 0.456 1.00 97.44 93 ILE A C 1
ATOM 760 O O . ILE A 1 93 ? -5.906 7.643 0.849 1.00 97.44 93 ILE A O 1
ATOM 764 N N . LYS A 1 94 ? -5.871 9.788 0.220 1.00 97.19 94 LYS A N 1
ATOM 765 C CA . LYS A 1 94 ? -7.306 9.988 0.473 1.00 97.19 94 LYS A CA 1
ATOM 766 C C . LYS A 1 94 ? -8.170 9.171 -0.480 1.00 97.19 94 LYS A C 1
ATOM 768 O O . LYS A 1 94 ? -9.206 8.659 -0.062 1.00 97.19 94 LYS A O 1
ATOM 773 N N . GLN A 1 95 ? -7.755 9.058 -1.741 1.00 97.19 95 GLN A N 1
ATOM 774 C CA . GLN A 1 95 ? -8.448 8.233 -2.730 1.00 97.19 95 GLN A CA 1
ATOM 775 C C . GLN A 1 95 ? -8.270 6.749 -2.408 1.00 97.19 95 GLN A C 1
ATOM 777 O O . GLN A 1 95 ? -9.251 6.013 -2.416 1.00 97.19 95 GLN A O 1
ATOM 782 N N . ILE A 1 96 ? -7.055 6.333 -2.029 1.00 97.06 96 ILE A N 1
ATOM 783 C CA . ILE A 1 96 ? -6.764 4.953 -1.604 1.00 97.06 96 ILE A CA 1
ATOM 784 C C . ILE A 1 96 ? -7.684 4.553 -0.446 1.00 97.06 96 ILE A C 1
ATOM 786 O O . ILE A 1 96 ? -8.382 3.546 -0.539 1.00 97.06 96 ILE A O 1
ATOM 790 N N . ILE A 1 97 ? -7.748 5.367 0.613 1.00 95.94 97 ILE A N 1
ATOM 791 C CA . ILE A 1 97 ? -8.615 5.114 1.774 1.00 95.94 97 ILE A CA 1
ATOM 792 C C . ILE A 1 97 ? -10.084 5.041 1.351 1.00 95.94 97 ILE A C 1
ATOM 794 O O . ILE A 1 97 ? -10.765 4.071 1.673 1.00 95.94 97 ILE A O 1
ATOM 798 N N . SER A 1 98 ? -10.562 6.024 0.580 1.00 95.81 98 SER A N 1
ATOM 799 C CA . SER A 1 98 ? -11.955 6.056 0.123 1.00 95.81 98 SER A CA 1
ATOM 800 C C . SER A 1 98 ? -12.333 4.815 -0.692 1.00 95.81 98 SER A C 1
ATOM 802 O O . SER A 1 98 ? -13.439 4.297 -0.535 1.00 95.81 98 SER A O 1
ATOM 804 N N . ASN A 1 99 ? -11.446 4.335 -1.567 1.00 94.00 99 ASN A N 1
ATOM 805 C CA . ASN A 1 99 ? -11.690 3.138 -2.371 1.00 94.00 99 ASN A CA 1
ATOM 806 C C . ASN A 1 99 ? -11.757 1.894 -1.483 1.00 94.00 99 ASN A C 1
ATOM 808 O O . ASN A 1 99 ? -12.695 1.101 -1.600 1.00 94.00 99 ASN A O 1
ATOM 812 N N . VAL A 1 100 ? -10.820 1.769 -0.539 1.00 93.25 100 VAL A N 1
ATOM 813 C CA . VAL A 1 100 ? -10.768 0.640 0.393 1.00 93.25 100 VAL A CA 1
ATOM 814 C C . VAL A 1 100 ? -12.030 0.573 1.263 1.00 93.25 100 VAL A C 1
ATOM 816 O O . VAL A 1 100 ? -12.655 -0.482 1.356 1.00 93.25 100 VAL A O 1
ATOM 819 N N . GLU A 1 101 ? -12.472 1.701 1.819 1.00 90.44 101 GLU A N 1
ATOM 820 C CA . GLU A 1 101 ? -13.691 1.782 2.639 1.00 90.44 101 GLU A CA 1
ATOM 821 C C . GLU A 1 101 ? -14.982 1.526 1.840 1.00 90.44 101 GLU A C 1
ATOM 823 O O . GLU A 1 101 ? -15.955 0.954 2.352 1.00 90.44 101 GLU A O 1
ATOM 828 N N . SER A 1 102 ? -15.015 1.948 0.572 1.00 88.06 102 SER A N 1
ATOM 829 C CA . SER A 1 102 ? -16.185 1.747 -0.287 1.00 88.06 102 SER A CA 1
ATOM 830 C C . SER A 1 102 ? -16.440 0.265 -0.575 1.00 88.06 102 SER A C 1
ATOM 832 O O . SER A 1 102 ? -17.591 -0.180 -0.542 1.00 88.06 102 SER A O 1
ATOM 834 N N . GLU A 1 103 ? -15.381 -0.526 -0.769 1.00 76.62 103 GLU A N 1
ATOM 835 C CA . GLU A 1 103 ? -15.500 -1.970 -0.976 1.00 76.62 103 GLU A CA 1
ATOM 836 C C . GLU A 1 103 ? -15.838 -2.722 0.314 1.00 76.62 103 GLU A C 1
ATOM 838 O O . GLU A 1 103 ? -16.674 -3.631 0.280 1.00 76.62 103 GLU A O 1
ATOM 843 N N . ASP A 1 104 ? -15.312 -2.284 1.465 1.00 75.88 104 ASP A N 1
ATOM 844 C CA . ASP A 1 104 ? -15.709 -2.816 2.777 1.00 75.88 104 ASP A CA 1
ATOM 845 C C . ASP A 1 104 ? -17.229 -2.660 2.998 1.00 75.88 104 ASP A C 1
ATOM 847 O O . ASP A 1 104 ? -17.893 -3.539 3.556 1.00 75.88 104 ASP A O 1
ATOM 851 N N . THR A 1 105 ? -17.825 -1.568 2.512 1.00 75.12 105 THR A N 1
ATOM 852 C CA . THR A 1 105 ? -19.274 -1.329 2.617 1.00 75.12 105 THR A CA 1
ATOM 853 C C . THR A 1 105 ? -20.084 -2.263 1.711 1.00 75.12 105 THR A C 1
ATOM 855 O O . THR A 1 105 ? -21.117 -2.791 2.132 1.00 75.12 105 THR A O 1
ATOM 858 N N . LEU A 1 106 ? -19.609 -2.517 0.489 1.00 65.25 106 LEU A N 1
ATOM 859 C CA . LEU A 1 106 ? -20.268 -3.400 -0.483 1.00 65.25 106 LEU A CA 1
ATOM 860 C C . LEU A 1 106 ? -20.187 -4.878 -0.068 1.00 65.25 106 LEU A C 1
ATOM 862 O O . LEU A 1 106 ? -21.141 -5.633 -0.257 1.00 65.25 106 LEU A O 1
ATOM 866 N N . ALA A 1 107 ? -19.088 -5.292 0.567 1.00 61.25 107 ALA A N 1
ATOM 867 C CA . ALA A 1 107 ? -18.945 -6.636 1.130 1.00 61.25 107 ALA A CA 1
ATOM 868 C C . ALA A 1 107 ? -19.903 -6.900 2.312 1.00 61.25 107 ALA A C 1
ATOM 870 O O . ALA A 1 107 ? -20.246 -8.054 2.590 1.00 61.25 107 ALA A O 1
ATOM 871 N N . ASN A 1 108 ? -20.364 -5.838 2.983 1.00 56.22 108 ASN A N 1
ATOM 872 C CA . ASN A 1 108 ? -21.252 -5.887 4.146 1.00 56.22 108 ASN A CA 1
ATOM 873 C C . ASN A 1 108 ? -22.745 -5.708 3.813 1.00 56.22 108 ASN A C 1
ATOM 875 O O . ASN A 1 108 ? -23.565 -5.576 4.730 1.00 56.22 108 ASN A O 1
ATOM 879 N N . GLU A 1 109 ? -23.145 -5.762 2.536 1.00 53.41 109 GLU A N 1
ATOM 880 C CA . GLU A 1 109 ? -24.568 -5.850 2.204 1.00 53.41 109 GLU A CA 1
ATOM 881 C C . GLU A 1 109 ? -25.206 -7.080 2.890 1.00 53.41 109 GLU A C 1
ATOM 883 O O . GLU A 1 109 ? -24.674 -8.198 2.820 1.00 53.41 109 GLU A O 1
ATOM 888 N N . PRO A 1 110 ? -26.364 -6.929 3.567 1.00 53.28 110 PRO A N 1
ATOM 889 C CA . PRO A 1 110 ? -27.023 -8.053 4.207 1.00 53.28 110 PRO A CA 1
ATOM 890 C C . PRO A 1 110 ? -27.425 -9.066 3.135 1.00 53.28 110 PRO A C 1
ATOM 892 O O . PRO A 1 110 ? -28.339 -8.820 2.349 1.00 53.28 110 PRO A O 1
ATOM 895 N N . LYS A 1 111 ? -26.778 -10.242 3.127 1.00 48.78 111 LYS A N 1
ATOM 896 C CA . LYS A 1 111 ? -27.219 -11.395 2.330 1.00 48.78 111 LYS A CA 1
ATOM 897 C C . LYS A 1 111 ? -28.696 -11.644 2.637 1.00 48.78 111 LYS A C 1
ATOM 899 O O . LYS A 1 111 ? -29.029 -12.157 3.709 1.00 48.78 111 LYS A O 1
ATOM 904 N N . ILE A 1 112 ? -29.588 -11.258 1.723 1.00 59.97 112 ILE A N 1
ATOM 905 C CA . ILE A 1 112 ? -31.032 -11.424 1.897 1.00 59.97 112 ILE A CA 1
ATOM 906 C C . ILE A 1 112 ? -31.304 -12.917 2.117 1.00 59.97 112 ILE A C 1
ATOM 908 O O . ILE A 1 112 ? -31.123 -13.744 1.221 1.00 59.97 112 ILE A O 1
ATOM 912 N N . LYS A 1 113 ? -31.744 -13.276 3.328 1.00 46.84 113 LYS A N 1
ATOM 913 C CA . LYS A 1 113 ? -32.264 -14.611 3.638 1.00 46.84 113 LYS A CA 1
ATOM 914 C C . LYS A 1 113 ? -33.561 -14.829 2.845 1.00 46.84 113 LYS A C 1
ATOM 916 O O . LYS A 1 113 ? -34.606 -14.355 3.259 1.00 46.84 113 LYS A O 1
ATOM 921 N N . GLY A 1 114 ? -33.441 -15.535 1.718 1.00 51.72 114 GLY A N 1
ATOM 922 C CA . GLY A 1 114 ? -34.420 -16.398 1.032 1.00 51.72 114 GLY A CA 1
ATOM 923 C C . GLY A 1 114 ? -35.880 -15.946 0.843 1.00 51.72 114 GLY A C 1
ATOM 924 O O . GLY A 1 114 ? -36.611 -15.721 1.802 1.00 51.72 114 GLY A O 1
ATOM 925 N N . GLN A 1 115 ? -36.389 -16.051 -0.393 1.00 48.28 115 GLN A N 1
ATOM 926 C CA . GLN A 1 115 ? -37.811 -16.349 -0.613 1.00 48.28 115 GLN A CA 1
ATOM 927 C C . GLN A 1 115 ? -38.002 -17.325 -1.786 1.00 48.28 115 GLN A C 1
ATOM 929 O O . GLN A 1 115 ? -37.473 -17.129 -2.879 1.00 48.28 115 GLN A O 1
ATOM 934 N N . GLY A 1 116 ? -38.697 -18.431 -1.500 1.00 50.66 116 GLY A N 1
ATOM 935 C CA . GLY A 1 116 ? -38.763 -19.637 -2.321 1.00 50.66 116 GLY A CA 1
ATOM 936 C C . GLY A 1 116 ? -39.391 -19.452 -3.702 1.00 50.66 116 GLY A C 1
ATOM 937 O O . GLY A 1 116 ? -40.459 -18.860 -3.855 1.00 50.66 116 GLY A O 1
ATOM 938 N N . ARG A 1 117 ? -38.740 -20.047 -4.704 1.00 47.78 117 ARG A N 1
ATOM 939 C CA . ARG A 1 117 ? -39.282 -20.264 -6.048 1.00 47.78 117 ARG A CA 1
ATOM 940 C C . ARG A 1 117 ? -40.050 -21.586 -6.092 1.00 47.78 117 ARG A C 1
ATOM 942 O O . ARG A 1 117 ? -39.613 -22.493 -6.767 1.00 47.78 117 ARG A O 1
ATOM 949 N N . ASP A 1 118 ? -41.159 -21.694 -5.369 1.00 61.88 118 ASP A N 1
ATOM 950 C CA . ASP A 1 118 ? -42.135 -22.780 -5.562 1.00 61.88 118 ASP A CA 1
ATOM 951 C C . ASP A 1 118 ? -43.529 -22.282 -5.165 1.00 61.88 118 ASP A C 1
ATOM 953 O O . ASP A 1 118 ? -44.111 -22.648 -4.146 1.00 61.88 118 ASP A O 1
ATOM 957 N N . LYS A 1 119 ? -44.081 -21.382 -5.980 1.00 61.06 119 LYS A N 1
ATOM 958 C CA . LYS A 1 119 ? -45.532 -21.198 -6.062 1.00 61.06 119 LYS A CA 1
ATOM 959 C C . LYS A 1 119 ? -45.929 -21.336 -7.519 1.00 61.06 119 LYS A C 1
ATOM 961 O O . LYS A 1 119 ? -45.926 -20.366 -8.270 1.00 61.06 119 LYS A O 1
ATOM 966 N N . ILE A 1 120 ? -46.243 -22.566 -7.914 1.00 62.78 120 ILE A N 1
ATOM 967 C CA . ILE A 1 120 ? -46.956 -22.833 -9.163 1.00 62.78 120 ILE A CA 1
ATOM 968 C C . ILE A 1 120 ? -48.322 -22.133 -9.037 1.00 62.78 120 ILE A C 1
ATOM 970 O O . ILE A 1 120 ? -49.028 -22.375 -8.053 1.00 62.78 120 ILE A O 1
ATOM 974 N N . PRO A 1 121 ? -48.699 -21.228 -9.956 1.00 61.97 121 PRO A N 1
ATOM 975 C CA . PRO A 1 121 ? -49.989 -20.553 -9.878 1.00 61.97 121 PRO A CA 1
ATOM 976 C C . PRO A 1 121 ? -51.142 -21.563 -10.039 1.00 61.97 121 PRO A C 1
ATOM 978 O O . PRO A 1 121 ? -51.000 -22.546 -10.771 1.00 61.97 121 PRO A O 1
ATOM 981 N N . PRO A 1 122 ? -52.294 -21.352 -9.374 1.00 65.25 122 PRO A N 1
ATOM 982 C CA . PRO A 1 122 ? -53.413 -22.281 -9.459 1.00 65.25 122 PRO A CA 1
ATOM 983 C C . PRO A 1 122 ? -54.001 -22.302 -10.875 1.00 65.25 122 PRO A C 1
ATOM 985 O O . PRO A 1 122 ? -54.344 -21.261 -11.440 1.00 65.25 122 PRO A O 1
ATOM 988 N N . ILE A 1 123 ? -54.149 -23.507 -11.429 1.00 66.88 123 ILE A N 1
ATOM 989 C CA . ILE A 1 123 ? -54.831 -23.756 -12.702 1.00 66.88 123 ILE A CA 1
ATOM 990 C C . ILE A 1 123 ? -56.321 -23.464 -12.486 1.00 66.88 123 ILE A C 1
ATOM 992 O O . ILE A 1 123 ? -56.974 -24.121 -11.672 1.00 66.88 123 ILE A O 1
ATOM 996 N N . ARG A 1 124 ? -56.863 -22.456 -13.181 1.00 64.12 124 ARG A N 1
ATOM 997 C CA . ARG A 1 124 ? -58.315 -22.219 -13.208 1.00 64.12 124 ARG A CA 1
ATOM 998 C C . ARG A 1 124 ? -58.982 -23.419 -13.892 1.00 64.12 124 ARG A C 1
ATOM 1000 O O . ARG A 1 124 ? -58.562 -23.783 -14.988 1.00 64.12 124 ARG A O 1
ATOM 1007 N N . LYS A 1 125 ? -59.952 -24.039 -13.210 1.00 59.72 125 LYS A N 1
ATOM 1008 C CA . LYS A 1 125 ? -60.825 -25.077 -13.781 1.00 59.72 125 LYS A CA 1
ATOM 1009 C C . LYS A 1 125 ? -61.736 -24.492 -14.850 1.00 59.72 125 LYS A C 1
ATOM 1011 O O . LYS A 1 125 ? -62.136 -23.319 -14.674 1.00 59.72 125 LYS A O 1
#

pLDDT: mean 82.08, std 20.27, range [36.25, 98.25]

Sequence (125 aa):
MQFLDKAHVPTEIQGWTTDIKFVYRHFATLYFIFVIDSSESELGTLDLIQVFVESLDQIFENVCELDLIFHPDRVMYILDNMINGGLVLETDIKQIISNVESEDTLANEPKIKGQGRDKIPPIRK

Organism: Anaeramoeba ignava (NCBI:txid1746090)

Radius of gyration: 25.8 Å; chains: 1; bounding box: 103×50×39 Å

Secondary structure (DSSP, 8-state):
-------------TT----EEEEEEEETTEEEEEEEETTS-HHHHHHHHHHHHHHHHHHTTS--HHHHHH-HHHHHHHHHHHEETTEE----HHHHHHHHHHHHHHHTS-------S--PPPPP-

InterPro domains:
  IPR011012 Longin-like domain superfamily [SSF64356] (17-105)
  IPR016635 Adaptor protein complex, sigma subunit [PTHR11753] (18-107)
  IPR022775 AP complex, mu/sigma subunit [PF01217] (18-106)

Foldseek 3Di:
DDDDDPPVPPPDPPPDPQPKDWAWDDDDPDIDIDIDTPPDDSVVVVLLSVLLVVLQCVLVVRDDPVCCVVPVVLSVLLVCCQDDPNDGNDRPSVVSNVVSVVVVVVVPDPPPPDDDPDDDDDDDD